Protein 2JK1 (pdb70)

InterPro domains:
  IPR001789 Signal transduction response regulator, receiver domain [PF00072] (8-116)
  IPR001789 Signal transduction response regulator, receiver domain [PS50110] (7-121)
  IPR001789 Signal transduction response regulator, receiver domain [SM00448] (6-117)
  IPR002078 RNA polymerase sigma factor 54 interaction domain [PF00158] (169-330)
  IPR002078 RNA polymerase sigma factor 54 interaction domain [PS50045] (165-393)
  IPR002197 DNA binding HTH domain, Fis-type [PF02954] (437-477)
  IPR002197 DNA binding HTH domain, Fis-type [PR01590] (443-460)
  IPR002197 DNA binding HTH domain, Fis-type [PR01590] (460-480)
  IPR009057 Homedomain-like superfamily [SSF46689] (377-479)
  IPR011006 CheY-like superfamily [SSF52172] (7-208)
  IPR025944 Sigma-54 interaction domain, conserved site [PS00688] (377-386)
  IPR027417 P-loop containing nucleoside triphosphate hydrolase [G3DSA:3.40.50.300] (160-334)
  IPR027417 P-loop containing nucleoside triphosphate hydrolase [SSF52540] (171-405)
  IPR058031 NorR-like, AAA+ ATPase lid domain [PF25601] (336-417)

Secondary structure (DSSP, 8-state):
-EEEEE-SSHHHHHHHHHHHTTTS-EEEESSHHHHHHHHHHS-EEEEEEES--SSS-HHHHHHHHHHH-TTSEEEEEES-TT-HHHHHHHHHTT--EEEESSPPHHHHHHHHHHHHHHHHHHHHHHHHHHHHHHHS--

Organism: Rhodobacter capsulatus (NCBI:txid1061)

Nearest PDB structures (foldseek):
  2vuh-assembly1_B-2  TM=9.422E-01  e=1.806E-22  Rhodobacter capsulatus
  2vui-assembly1_B-2  TM=9.287E-01  e=1.303E-22  Rhodobacter capsulatus
  2rjn-assembly1_A  TM=9.289E-01  e=4.142E-11  Neptuniibacter caesariensis
  3hv2-assembly1_B  TM=9.270E-01  e=8.956E-10  Pseudomonas protegens Pf-5
  3hv2-assembly1_A  TM=9.051E-01  e=5.666E-10  Pseudomonas protegens Pf-5

Structure (mmCIF, N/CA/C/O backbone):
data_2JK1
#
_entry.id   2JK1
#
_cell.length_a   89.931
_cell.length_b   89.931
_cell.length_c   53.874
_cell.angle_alpha   90.00
_cell.angle_beta   90.00
_cell.angle_gamma   90.00
#
_symmetry.space_group_name_H-M   'P 43 21 2'
#
loop_
_entity.id
_entity.type
_entity.pdbx_description
1 polymer 'HYDROGENASE TRANSCRIPTIONAL REGULATORY PROTEIN HUPR1'
2 non-polymer 'MAGNESIUM ION'
3 water water
#
loop_
_atom_site.group_PDB
_atom_site.id
_atom_site.type_symbol
_atom_site.label_atom_id
_atom_site.label_alt_id
_atom_site.label_comp_id
_atom_site.label_asym_id
_atom_site.label_entity_id
_atom_site.label_seq_id
_atom_site.pdbx_PDB_ins_code
_atom_site.Cartn_x
_atom_site.Cartn_y
_atom_site.Cartn_z
_atom_site.occupancy
_atom_site.B_iso_or_equiv
_atom_site.auth_seq_id
_atom_site.auth_comp_id
_atom_site.auth_asym_id
_atom_site.auth_atom_id
_atom_site.pdbx_PDB_model_num
ATOM 1 N N . PRO A 1 2 ? 31.217 -9.254 14.300 1.00 49.16 6 PRO A N 1
ATOM 2 C CA . PRO A 1 2 ? 30.620 -8.567 13.149 1.00 48.72 6 PRO A CA 1
ATOM 3 C C . PRO A 1 2 ? 29.591 -7.504 13.571 1.00 48.13 6 PRO A C 1
ATOM 4 O O . PRO A 1 2 ? 28.978 -7.596 14.643 1.00 47.58 6 PRO A O 1
ATOM 8 N N . ALA A 1 3 ? 29.437 -6.489 12.728 1.00 47.53 7 ALA A N 1
ATOM 9 C CA . ALA A 1 3 ? 28.677 -5.311 13.100 1.00 46.69 7 ALA A CA 1
ATOM 10 C C . ALA A 1 3 ? 27.229 -5.391 12.620 1.00 45.54 7 ALA A C 1
ATOM 11 O O . ALA A 1 3 ? 26.909 -6.178 11.752 1.00 44.57 7 ALA A O 1
ATOM 13 N N . ILE A 1 4 ? 26.356 -4.586 13.213 1.00 45.75 8 ILE A N 1
ATOM 14 C CA . ILE A 1 4 ? 25.032 -4.318 12.614 1.00 46.00 8 ILE A CA 1
ATOM 15 C C . ILE A 1 4 ? 25.138 -2.993 11.857 1.00 44.75 8 ILE A C 1
ATOM 16 O O . ILE A 1 4 ? 25.595 -2.011 12.415 1.00 44.99 8 ILE A O 1
ATOM 21 N N . LEU A 1 5 ? 24.751 -2.979 10.586 1.00 43.94 9 LEU A N 1
ATOM 22 C CA . LEU A 1 5 ? 24.741 -1.752 9.780 1.00 43.27 9 LEU A CA 1
ATOM 23 C C . LEU A 1 5 ? 23.325 -1.183 9.682 1.00 42.32 9 LEU A C 1
ATOM 24 O O . LEU A 1 5 ? 22.420 -1.862 9.217 1.00 40.68 9 LEU A O 1
ATOM 29 N N . LEU A 1 6 ? 23.171 0.079 10.072 1.00 42.23 10 LEU A N 1
ATOM 30 C CA . LEU A 1 6 ? 21.892 0.775 10.032 1.00 42.36 10 LEU A CA 1
ATOM 31 C C . LEU A 1 6 ? 21.904 1.807 8.924 1.00 42.54 10 LEU A C 1
ATOM 32 O O . LEU A 1 6 ? 22.849 2.572 8.813 1.00 42.78 10 LEU A O 1
ATOM 37 N N . VAL A 1 7 ? 20.858 1.831 8.103 1.00 42.13 11 VAL A N 1
ATOM 38 C CA . VAL A 1 7 ? 20.819 2.716 6.935 1.00 42.55 11 VAL A CA 1
ATOM 39 C C . VAL A 1 7 ? 19.485 3.461 6.929 1.00 43.11 11 VAL A C 1
ATOM 40 O O . VAL A 1 7 ? 18.428 2.835 6.844 1.00 42.63 11 VAL A O 1
ATOM 44 N N . ASP A 1 8 ? 19.553 4.790 7.056 1.00 43.44 12 ASP A N 1
ATOM 45 C CA . ASP A 1 8 ? 18.374 5.642 7.143 1.00 44.01 12 ASP A CA 1
ATOM 46 C C . ASP A 1 8 ? 18.795 7.051 6.730 1.00 45.05 12 ASP A C 1
ATOM 47 O O . ASP A 1 8 ? 19.843 7.529 7.158 1.00 43.80 12 ASP A O 1
ATOM 52 N N . ASP A 1 9 ? 17.970 7.711 5.915 1.00 46.60 13 ASP A N 1
ATOM 53 C CA . ASP A 1 9 ? 18.322 9.018 5.385 1.00 49.21 13 ASP A CA 1
ATOM 54 C C . ASP A 1 9 ? 18.090 10.133 6.404 1.00 50.25 13 ASP A C 1
ATOM 55 O O . ASP A 1 9 ? 18.739 11.167 6.333 1.00 50.35 13 ASP A O 1
ATOM 60 N N . GLU A 1 10 ? 17.194 9.891 7.367 1.00 51.09 14 GLU A N 1
ATOM 61 C CA . GLU A 1 10 ? 16.849 10.878 8.392 1.00 52.15 14 GLU A CA 1
ATOM 62 C C . GLU A 1 10 ? 17.752 10.737 9.617 1.00 51.40 14 GLU A C 1
ATOM 63 O O . GLU A 1 10 ? 17.709 9.720 10.289 1.00 51.48 14 GLU A O 1
ATOM 69 N N . PRO A 1 11 ? 18.594 11.759 9.894 1.00 51.07 15 PRO A N 1
ATOM 70 C CA . PRO A 1 11 ? 19.664 11.672 10.908 1.00 50.22 15 PRO A CA 1
ATOM 71 C C . PRO A 1 11 ? 19.242 11.345 12.363 1.00 49.62 15 PRO A C 1
ATOM 72 O O . PRO A 1 11 ? 20.024 10.741 13.107 1.00 49.29 15 PRO A O 1
ATOM 76 N N A HIS A 1 12 ? 18.032 11.736 12.741 0.50 49.03 16 HIS A N 1
ATOM 77 N N B HIS A 1 12 ? 18.044 11.769 12.765 0.50 48.73 16 HIS A N 1
ATOM 78 C CA A HIS A 1 12 ? 17.576 11.560 14.109 0.50 48.70 16 HIS A CA 1
ATOM 79 C CA B HIS A 1 12 ? 17.564 11.539 14.131 0.50 48.15 16 HIS A CA 1
ATOM 80 C C A HIS A 1 12 ? 17.028 10.144 14.318 0.50 48.13 16 HIS A C 1
ATOM 81 C C B HIS A 1 12 ? 17.122 10.089 14.278 0.50 47.76 16 HIS A C 1
ATOM 82 O O A HIS A 1 12 ? 17.228 9.554 15.378 0.50 47.84 16 HIS A O 1
ATOM 83 O O B HIS A 1 12 ? 17.465 9.431 15.260 0.50 47.46 16 HIS A O 1
ATOM 96 N N . SER A 1 13 ? 16.363 9.600 13.300 1.00 47.44 17 SER A N 1
ATOM 97 C CA . SER A 1 13 ? 15.913 8.209 13.329 1.00 47.27 17 SER A CA 1
ATOM 98 C C . SER A 1 13 ? 17.135 7.316 13.370 1.00 45.84 17 SER A C 1
ATOM 99 O O . SER A 1 13 ? 17.191 6.365 14.139 1.00 46.40 17 SER A O 1
ATOM 102 N N . LEU A 1 14 ? 18.132 7.643 12.556 1.00 44.32 18 LEU A N 1
ATOM 103 C CA . LEU A 1 14 ? 19.330 6.840 12.484 1.00 42.71 18 LEU A CA 1
ATOM 104 C C . LEU A 1 14 ? 20.038 6.827 13.837 1.00 42.65 18 LEU A C 1
ATOM 105 O O . LEU A 1 14 ? 20.428 5.768 14.322 1.00 42.46 18 LEU A O 1
ATOM 110 N N . ALA A 1 15 ? 20.198 8.003 14.447 1.00 41.70 19 ALA A N 1
ATOM 111 C CA . ALA A 1 15 ? 20.829 8.116 15.754 1.00 41.58 19 ALA A CA 1
ATOM 112 C C . ALA A 1 15 ? 20.060 7.385 16.856 1.00 41.53 19 ALA A C 1
ATOM 113 O O . ALA A 1 15 ? 20.664 6.786 17.758 1.00 41.74 19 ALA A O 1
ATOM 115 N N . ALA A 1 16 ? 18.731 7.438 16.800 1.00 41.69 20 ALA A N 1
ATOM 116 C CA . ALA A 1 16 ? 17.921 6.786 17.825 1.00 42.70 20 ALA A CA 1
ATOM 117 C C . ALA A 1 16 ? 18.016 5.249 17.683 1.00 43.13 20 ALA A C 1
ATOM 118 O O . ALA A 1 16 ? 18.154 4.527 18.669 1.00 43.52 20 ALA A O 1
ATOM 120 N N . MET A 1 17 ? 18.009 4.765 16.452 1.00 43.50 21 MET A N 1
ATOM 121 C CA . MET A 1 17 ? 18.195 3.341 16.175 1.00 45.39 21 MET A CA 1
ATOM 122 C C . MET A 1 17 ? 19.522 2.861 16.740 1.00 44.09 21 MET A C 1
ATOM 123 O O . MET A 1 17 ? 19.576 1.789 17.342 1.00 43.44 21 MET A O 1
ATOM 128 N N . LYS A 1 18 ? 20.587 3.649 16.523 1.00 44.20 22 LYS A N 1
ATOM 129 C CA . LYS A 1 18 ? 21.925 3.346 17.065 1.00 44.55 22 LYS A CA 1
ATOM 130 C C . LYS A 1 18 ? 21.886 3.306 18.597 1.00 44.30 22 LYS A C 1
ATOM 131 O O . LYS A 1 18 ? 22.383 2.370 19.195 1.00 44.79 22 LYS A O 1
ATOM 137 N N . LEU A 1 19 ? 21.274 4.303 19.224 1.00 44.75 23 LEU A N 1
ATOM 138 C CA . LEU A 1 19 ? 21.118 4.318 20.689 1.00 45.35 23 LEU A CA 1
ATOM 139 C C . LEU A 1 19 ? 20.419 3.046 21.203 1.00 45.68 23 LEU A C 1
ATOM 140 O O . LEU A 1 19 ? 20.819 2.502 22.235 1.00 45.69 23 LEU A O 1
ATOM 145 N N . ALA A 1 20 ? 19.365 2.610 20.501 1.00 45.55 24 ALA A N 1
ATOM 146 C CA . ALA A 1 20 ? 18.609 1.398 20.854 1.00 46.35 24 ALA A CA 1
ATOM 147 C C . ALA A 1 20 ? 19.435 0.125 20.839 1.00 46.28 24 ALA A C 1
ATOM 148 O O . ALA A 1 20 ? 19.156 -0.790 21.606 1.00 47.56 24 ALA A O 1
ATOM 150 N N . LEU A 1 21 ? 20.427 0.055 19.951 1.00 46.48 25 LEU A N 1
ATOM 151 C CA . LEU A 1 21 ? 21.174 -1.192 19.712 1.00 46.89 25 LEU A CA 1
ATOM 152 C C . LEU A 1 21 ? 22.587 -1.219 20.298 1.00 48.47 25 LEU A C 1
ATOM 153 O O . LEU A 1 21 ? 23.142 -2.287 20.489 1.00 48.51 25 LEU A O 1
ATOM 158 N N . GLU A 1 22 ? 23.161 -0.054 20.593 1.00 50.13 26 GLU A N 1
ATOM 159 C CA . GLU A 1 22 ? 24.605 0.039 20.873 1.00 52.64 26 GLU A CA 1
ATOM 160 C C . GLU A 1 22 ? 25.093 -0.633 22.177 1.00 53.06 26 GLU A C 1
ATOM 161 O O . GLU A 1 22 ? 26.268 -0.994 22.284 1.00 53.33 26 GLU A O 1
ATOM 167 N N . ASP A 1 23 ? 24.200 -0.813 23.147 1.00 54.16 27 ASP A N 1
ATOM 168 C CA . ASP A 1 23 ? 24.532 -1.574 24.350 1.00 55.42 27 ASP A CA 1
ATOM 169 C C . ASP A 1 23 ? 24.661 -3.070 24.049 1.00 55.93 27 ASP A C 1
ATOM 170 O O . ASP A 1 23 ? 25.122 -3.831 24.902 1.00 56.78 27 ASP A O 1
ATOM 175 N N . ASP A 1 24 ? 24.259 -3.480 22.840 1.00 55.27 28 ASP A N 1
ATOM 176 C CA . ASP A 1 24 ? 24.145 -4.897 22.478 1.00 54.72 28 ASP A CA 1
ATOM 177 C C . ASP A 1 24 ? 25.013 -5.282 21.278 1.00 53.50 28 ASP A C 1
ATOM 178 O O . ASP A 1 24 ? 25.351 -6.445 21.116 1.00 53.97 28 ASP A O 1
ATOM 183 N N . PHE A 1 25 ? 25.343 -4.313 20.427 1.00 52.36 29 PHE A N 1
ATOM 184 C CA . PHE A 1 25 ? 26.044 -4.567 19.169 1.00 51.90 29 PHE A CA 1
ATOM 185 C C . PHE A 1 25 ? 27.047 -3.463 18.825 1.00 51.41 29 PHE A C 1
ATOM 186 O O . PHE A 1 25 ? 26.884 -2.321 19.256 1.00 51.45 29 PHE A O 1
ATOM 194 N N A ASP A 1 26 ? 28.068 -3.817 18.046 0.50 50.87 30 ASP A N 1
ATOM 195 N N B ASP A 1 26 ? 28.082 -3.797 18.054 0.50 51.23 30 ASP A N 1
ATOM 196 C CA A ASP A 1 26 ? 28.876 -2.834 17.344 0.50 50.61 30 ASP A CA 1
ATOM 197 C CA B ASP A 1 26 ? 28.873 -2.758 17.409 0.50 51.29 30 ASP A CA 1
ATOM 198 C C A ASP A 1 26 ? 28.005 -2.296 16.217 0.50 50.74 30 ASP A C 1
ATOM 199 C C B ASP A 1 26 ? 28.044 -2.283 16.229 0.50 51.13 30 ASP A C 1
ATOM 200 O O A ASP A 1 26 ? 27.518 -3.069 15.385 0.50 50.63 30 ASP A O 1
ATOM 201 O O B ASP A 1 26 ? 27.630 -3.081 15.382 0.50 50.98 30 ASP A O 1
ATOM 210 N N . VAL A 1 27 ? 27.787 -0.982 16.208 1.00 50.72 31 VAL A N 1
ATOM 211 C CA . VAL A 1 27 ? 26.833 -0.376 15.282 1.00 50.21 31 VAL A CA 1
ATOM 212 C C . VAL A 1 27 ? 27.555 0.499 14.272 1.00 50.13 31 VAL A C 1
ATOM 213 O O . VAL A 1 27 ? 28.336 1.383 14.652 1.00 51.31 31 VAL A O 1
ATOM 217 N N . LEU A 1 28 ? 27.307 0.235 12.991 1.00 49.38 32 LEU A N 1
ATOM 218 C CA . LEU A 1 28 ? 27.745 1.116 11.916 1.00 49.05 32 LEU A CA 1
ATOM 219 C C . LEU A 1 28 ? 26.535 1.801 11.307 1.00 48.87 32 LEU A C 1
ATOM 220 O O . LEU A 1 28 ? 25.448 1.223 11.276 1.00 48.75 32 LEU A O 1
ATOM 225 N N . THR A 1 29 ? 26.707 3.046 10.868 1.00 48.82 33 THR A N 1
ATOM 226 C CA . THR A 1 29 ? 25.598 3.816 10.292 1.00 49.11 33 THR A CA 1
ATOM 227 C C . THR A 1 29 ? 25.920 4.411 8.921 1.00 49.38 33 THR A C 1
ATOM 228 O O . THR A 1 29 ? 27.050 4.810 8.663 1.00 50.12 33 THR A O 1
ATOM 232 N N . ALA A 1 30 ? 24.921 4.438 8.047 1.00 49.34 34 ALA A N 1
ATOM 233 C CA . ALA A 1 30 ? 25.045 5.034 6.718 1.00 49.76 34 ALA A CA 1
ATOM 234 C C . ALA A 1 30 ? 23.778 5.811 6.418 1.00 49.83 34 ALA A C 1
ATOM 235 O O . ALA A 1 30 ? 22.698 5.400 6.816 1.00 47.63 34 ALA A O 1
ATOM 237 N N . GLN A 1 31 ? 23.918 6.931 5.705 1.00 50.08 35 GLN A N 1
ATOM 238 C CA . GLN A 1 31 ? 22.786 7.811 5.399 1.00 51.31 35 GLN A CA 1
ATOM 239 C C . GLN A 1 31 ? 22.030 7.475 4.094 1.00 51.47 35 GLN A C 1
ATOM 240 O O . GLN A 1 31 ? 21.015 8.099 3.787 1.00 52.77 35 GLN A O 1
ATOM 246 N N . GLY A 1 32 ? 22.515 6.502 3.335 1.00 51.02 36 GLY A N 1
ATOM 247 C CA . GLY A 1 32 ? 21.877 6.094 2.081 1.00 50.60 36 GLY A CA 1
ATOM 248 C C . GLY A 1 32 ? 22.606 4.898 1.498 1.00 50.12 36 GLY A C 1
ATOM 249 O O . GLY A 1 32 ? 23.654 4.519 2.008 1.00 49.81 36 GLY A O 1
ATOM 250 N N . ALA A 1 33 ? 22.071 4.324 0.419 1.00 50.08 37 ALA A N 1
ATOM 251 C CA . ALA A 1 33 ? 22.584 3.065 -0.135 1.00 50.12 37 ALA A CA 1
ATOM 252 C C . ALA A 1 33 ? 24.061 3.087 -0.535 1.00 50.87 37 ALA A C 1
ATOM 253 O O . ALA A 1 33 ? 24.780 2.098 -0.331 1.00 50.85 37 ALA A O 1
ATOM 255 N N . GLU A 1 34 ? 24.503 4.210 -1.107 1.00 50.87 38 GLU A N 1
ATOM 256 C CA . GLU A 1 34 ? 25.869 4.376 -1.576 1.00 51.22 38 GLU A CA 1
ATOM 257 C C . GLU A 1 34 ? 26.891 4.328 -0.442 1.00 50.87 38 GLU A C 1
ATOM 258 O O . GLU A 1 34 ? 27.867 3.589 -0.521 1.00 50.33 38 GLU A O 1
ATOM 264 N N . ALA A 1 35 ? 26.653 5.111 0.608 1.00 50.65 39 ALA A N 1
ATOM 265 C CA . ALA A 1 35 ? 27.481 5.080 1.814 1.00 50.46 39 ALA A CA 1
ATOM 266 C C . ALA A 1 35 ? 27.460 3.709 2.487 1.00 50.29 39 ALA A C 1
ATOM 267 O O . ALA A 1 35 ? 28.458 3.286 3.090 1.00 50.25 39 ALA A O 1
ATOM 269 N N . ALA A 1 36 ? 26.328 3.014 2.375 1.00 49.49 40 ALA A N 1
ATOM 270 C CA . ALA A 1 36 ? 26.147 1.730 3.048 1.00 48.90 40 ALA A CA 1
ATOM 271 C C . ALA A 1 36 ? 26.913 0.636 2.321 1.00 48.73 40 ALA A C 1
ATOM 272 O O . ALA A 1 36 ? 27.571 -0.187 2.963 1.00 48.31 40 ALA A O 1
ATOM 274 N N . ILE A 1 37 ? 26.833 0.641 0.988 1.00 49.18 41 ILE A N 1
ATOM 275 C CA . ILE A 1 37 ? 27.623 -0.278 0.145 1.00 49.73 41 ILE A CA 1
ATOM 276 C C . ILE A 1 37 ? 29.126 -0.100 0.392 1.00 50.11 41 ILE A C 1
ATOM 277 O O . ILE A 1 37 ? 29.861 -1.086 0.458 1.00 50.91 41 ILE A O 1
ATOM 282 N N . ALA A 1 38 ? 29.565 1.148 0.569 1.00 50.45 42 ALA A N 1
ATOM 283 C CA . ALA A 1 38 ? 30.980 1.452 0.845 1.00 50.57 42 ALA A CA 1
ATOM 284 C C . ALA A 1 38 ? 31.427 0.807 2.149 1.00 50.87 42 ALA A C 1
ATOM 285 O O . ALA A 1 38 ? 32.544 0.299 2.245 1.00 50.77 42 ALA A O 1
ATOM 287 N N . ILE A 1 39 ? 30.536 0.816 3.142 1.00 50.70 43 ILE A N 1
ATOM 288 C CA . ILE A 1 39 ? 30.784 0.164 4.430 1.00 50.78 43 ILE A CA 1
ATOM 289 C C . ILE A 1 39 ? 30.816 -1.369 4.286 1.00 50.55 43 ILE A C 1
ATOM 290 O O . ILE A 1 39 ? 31.702 -2.028 4.838 1.00 50.62 43 ILE A O 1
ATOM 295 N N . LEU A 1 40 ? 29.862 -1.925 3.536 1.00 50.24 44 LEU A N 1
ATOM 296 C CA . LEU A 1 40 ? 29.797 -3.369 3.313 1.00 49.73 44 LEU A CA 1
ATOM 297 C C . LEU A 1 40 ? 31.053 -3.900 2.599 1.00 50.92 44 LEU A C 1
ATOM 298 O O . LEU A 1 40 ? 31.493 -5.024 2.860 1.00 50.74 44 LEU A O 1
ATOM 303 N N . GLU A 1 41 ? 31.628 -3.079 1.721 1.00 51.27 45 GLU A N 1
ATOM 304 C CA . GLU A 1 41 ? 32.860 -3.437 1.008 1.00 52.55 45 GLU A CA 1
ATOM 305 C C . GLU A 1 41 ? 34.112 -3.448 1.887 1.00 52.89 45 GLU A C 1
ATOM 306 O O . GLU A 1 41 ? 35.096 -4.070 1.522 1.00 53.82 45 GLU A O 1
ATOM 312 N N . GLU A 1 42 ? 34.066 -2.771 3.035 1.00 53.43 46 GLU A N 1
ATOM 313 C CA . GLU A 1 42 ? 35.262 -2.518 3.838 1.00 54.23 46 GLU A CA 1
ATOM 314 C C . GLU A 1 42 ? 35.203 -3.093 5.260 1.00 54.16 46 GLU A C 1
ATOM 315 O O . GLU A 1 42 ? 36.251 -3.281 5.889 1.00 53.70 46 GLU A O 1
ATOM 321 N N . GLU A 1 43 ? 33.985 -3.344 5.762 1.00 53.74 47 GLU A N 1
ATOM 322 C CA . GLU A 1 43 ? 33.760 -3.878 7.122 1.00 53.93 47 GLU A CA 1
ATOM 323 C C . GLU A 1 43 ? 33.025 -5.235 7.124 1.00 52.89 47 GLU A C 1
ATOM 324 O O . GLU A 1 43 ? 32.326 -5.572 6.156 1.00 52.95 47 GLU A O 1
ATOM 330 N N . TRP A 1 44 ? 33.184 -5.996 8.211 1.00 51.67 48 TRP A N 1
ATOM 331 C CA . TRP A 1 44 ? 32.463 -7.268 8.409 1.00 50.65 48 TRP A CA 1
ATOM 332 C C . TRP A 1 44 ? 31.095 -7.025 9.073 1.00 49.28 48 TRP A C 1
ATOM 333 O O . TRP A 1 44 ? 31.025 -6.704 10.251 1.00 49.13 48 TRP A O 1
ATOM 344 N N . VAL A 1 45 ? 30.026 -7.201 8.302 1.00 47.87 49 VAL A N 1
ATOM 345 C CA . VAL A 1 45 ? 28.657 -6.893 8.721 1.00 46.27 49 VAL A CA 1
ATOM 346 C C . VAL A 1 45 ? 27.785 -8.156 8.758 1.00 45.49 49 VAL A C 1
ATOM 347 O O . VAL A 1 45 ? 27.719 -8.907 7.780 1.00 45.38 49 VAL A O 1
ATOM 351 N N . GLN A 1 46 ? 27.134 -8.391 9.893 1.00 44.25 50 GLN A N 1
ATOM 352 C CA . GLN A 1 46 ? 26.241 -9.553 10.056 1.00 43.47 50 GLN A CA 1
ATOM 353 C C . GLN A 1 46 ? 24.764 -9.264 9.726 1.00 42.59 50 GLN A C 1
ATOM 354 O O . GLN A 1 46 ? 24.067 -10.112 9.151 1.00 41.66 50 GLN A O 1
ATOM 360 N N . VAL A 1 47 ? 24.307 -8.067 10.105 1.00 41.82 51 VAL A N 1
ATOM 361 C CA . VAL A 1 47 ? 22.896 -7.672 10.010 1.00 40.66 51 VAL A CA 1
ATOM 362 C C . VAL A 1 47 ? 22.805 -6.257 9.409 1.00 40.88 51 VAL A C 1
ATOM 363 O O . VAL A 1 47 ? 23.609 -5.386 9.744 1.00 40.55 51 VAL A O 1
ATOM 367 N N . ILE A 1 48 ? 21.856 -6.055 8.493 1.00 40.55 52 ILE A N 1
ATOM 368 C CA . ILE A 1 48 ? 21.577 -4.744 7.875 1.00 40.78 52 ILE A CA 1
ATOM 369 C C . ILE A 1 48 ? 20.123 -4.375 8.146 1.00 40.37 52 ILE A C 1
ATOM 370 O O . ILE A 1 48 ? 19.224 -5.171 7.843 1.00 39.74 52 ILE A O 1
ATOM 375 N N . ILE A 1 49 ? 19.884 -3.215 8.766 1.00 40.45 53 ILE A N 1
ATOM 376 C CA . ILE A 1 49 ? 18.526 -2.697 8.900 1.00 40.14 53 ILE A CA 1
ATOM 377 C C . ILE A 1 49 ? 18.446 -1.426 8.061 1.00 40.79 53 ILE A C 1
ATOM 378 O O . ILE A 1 49 ? 19.203 -0.466 8.265 1.00 39.54 53 ILE A O 1
ATOM 383 N N . CYS A 1 50 ? 17.515 -1.426 7.112 1.00 40.91 54 CYS A N 1
ATOM 384 C CA . CYS A 1 50 ? 17.461 -0.383 6.128 1.00 40.32 54 CYS A CA 1
ATOM 385 C C . CYS A 1 50 ? 16.066 0.228 5.926 1.00 40.88 54 CYS A C 1
ATOM 386 O O . CYS A 1 50 ? 15.064 -0.481 5.798 1.00 40.50 54 CYS A O 1
ATOM 389 N N . ASP A 1 51 ? 15.994 1.556 5.915 1.00 41.25 55 ASP A N 1
ATOM 390 C CA . ASP A 1 51 ? 14.756 2.248 5.628 1.00 41.62 55 ASP A CA 1
ATOM 391 C C . ASP A 1 51 ? 14.423 2.106 4.128 1.00 41.92 55 ASP A C 1
ATOM 392 O O . ASP A 1 51 ? 15.330 2.095 3.299 1.00 41.82 55 ASP A O 1
ATOM 397 N N . GLN A 1 52 ? 13.139 1.953 3.782 1.00 41.63 56 GLN A N 1
ATOM 398 C CA . GLN A 1 52 ? 12.751 1.812 2.387 1.00 41.56 56 GLN A CA 1
ATOM 399 C C . GLN A 1 52 ? 12.909 3.119 1.592 1.00 42.90 56 GLN A C 1
ATOM 400 O O . GLN A 1 52 ? 13.520 3.133 0.515 1.00 41.83 56 GLN A O 1
ATOM 406 N N . ARG A 1 53 ? 12.367 4.207 2.122 1.00 44.25 57 ARG A N 1
ATOM 407 C CA . ARG A 1 53 ? 12.231 5.439 1.330 1.00 46.29 57 ARG A CA 1
ATOM 408 C C . ARG A 1 53 ? 13.410 6.355 1.641 1.00 47.53 57 ARG A C 1
ATOM 409 O O . ARG A 1 53 ? 13.462 6.949 2.724 1.00 48.60 57 ARG A O 1
ATOM 417 N N . MET A 1 54 ? 14.373 6.397 0.719 1.00 47.80 58 MET A N 1
ATOM 418 C CA . MET A 1 54 ? 15.573 7.222 0.817 1.00 48.56 58 MET A CA 1
ATOM 419 C C . MET A 1 54 ? 15.799 7.947 -0.529 1.00 49.89 58 MET A C 1
ATOM 420 O O . MET A 1 54 ? 15.523 7.369 -1.590 1.00 49.76 58 MET A O 1
ATOM 425 N N . PRO A 1 55 ? 16.333 9.188 -0.495 1.00 50.77 59 PRO A N 1
ATOM 426 C CA . PRO A 1 55 ? 16.517 9.895 -1.776 1.00 52.06 59 PRO A CA 1
ATOM 427 C C . PRO A 1 55 ? 17.361 9.063 -2.735 1.00 52.93 59 PRO A C 1
ATOM 428 O O . PRO A 1 55 ? 18.386 8.490 -2.346 1.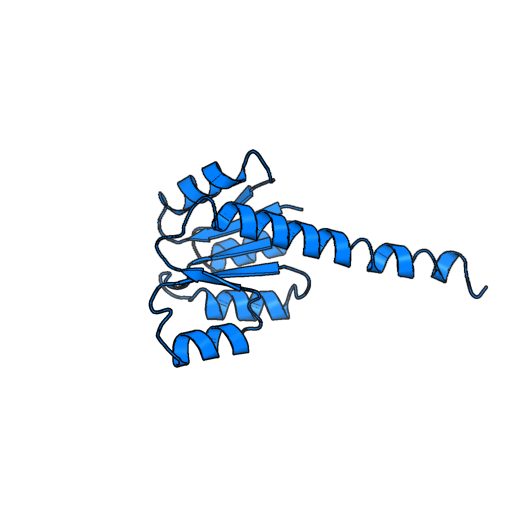00 53.68 59 PRO A O 1
ATOM 432 N N . GLY A 1 56 ? 16.899 8.961 -3.972 1.00 53.79 60 GLY A N 1
ATOM 433 C CA . GLY A 1 56 ? 17.478 8.013 -4.913 1.00 54.42 60 GLY A CA 1
ATOM 434 C C . GLY A 1 56 ? 17.104 6.590 -4.519 1.00 54.22 60 GLY A C 1
ATOM 435 O O . GLY A 1 56 ? 15.909 6.263 -4.339 1.00 55.32 60 GLY A O 1
ATOM 436 N N . ARG A 1 57 ? 18.134 5.761 -4.355 1.00 53.30 61 ARG A N 1
ATOM 437 C CA . ARG A 1 57 ? 18.003 4.310 -4.214 1.00 51.70 61 ARG A CA 1
ATOM 438 C C . ARG A 1 57 ? 17.179 3.892 -3.005 1.00 50.08 61 ARG A C 1
ATOM 439 O O . ARG A 1 57 ? 17.470 4.303 -1.881 1.00 49.10 61 ARG A O 1
ATOM 447 N N . THR A 1 58 ? 16.150 3.085 -3.268 1.00 48.19 62 THR A N 1
ATOM 448 C CA . THR A 1 58 ? 15.296 2.512 -2.223 1.00 46.56 62 THR A CA 1
ATOM 449 C C . THR A 1 58 ? 16.024 1.418 -1.432 1.00 45.09 62 THR A C 1
ATOM 450 O O . THR A 1 58 ? 17.029 0.851 -1.888 1.00 44.64 62 THR A O 1
ATOM 454 N N . GLY A 1 59 ? 15.513 1.141 -0.238 1.00 44.13 6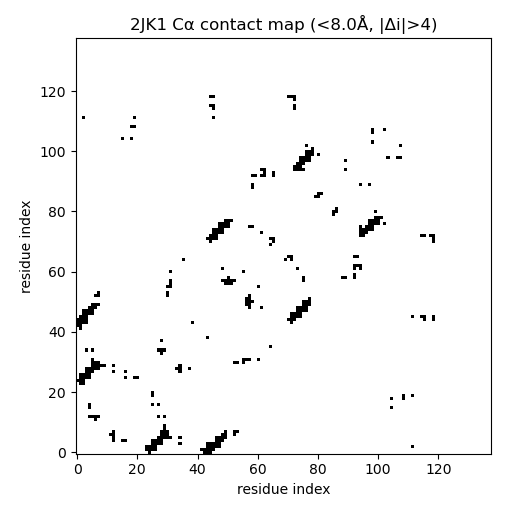3 GLY A N 1
ATOM 455 C CA . GLY A 1 59 ? 15.986 0.024 0.564 1.00 42.59 63 GLY A CA 1
ATOM 456 C C . GLY A 1 59 ? 15.826 -1.315 -0.117 1.00 41.50 63 GLY A C 1
ATOM 457 O O . GLY A 1 59 ? 16.701 -2.167 0.013 1.00 41.59 63 GLY A O 1
ATOM 458 N N . VAL A 1 60 ? 14.715 -1.518 -0.824 1.00 41.12 64 VAL A N 1
ATOM 459 C CA . VAL A 1 60 ? 14.458 -2.776 -1.547 1.00 41.97 64 VAL A CA 1
ATOM 460 C C . VAL A 1 60 ? 15.550 -3.019 -2.622 1.00 42.99 64 VAL A C 1
ATOM 461 O O . VAL A 1 60 ? 16.073 -4.123 -2.745 1.00 42.87 64 VAL A O 1
ATOM 465 N N . ASP A 1 61 ? 15.902 -1.973 -3.355 1.00 43.88 65 ASP A N 1
ATOM 466 C CA . ASP A 1 61 ? 16.947 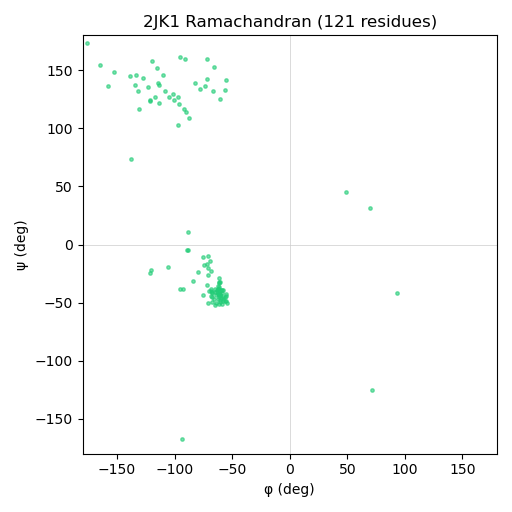-2.059 -4.396 1.00 45.26 65 ASP A CA 1
ATOM 467 C C . ASP A 1 61 ? 18.313 -2.299 -3.793 1.00 44.96 65 ASP A C 1
ATOM 468 O O . ASP A 1 61 ? 19.033 -3.174 -4.236 1.00 45.28 65 ASP A O 1
ATOM 473 N N . PHE A 1 62 ? 18.665 -1.498 -2.789 1.00 45.46 66 PHE A N 1
ATOM 474 C CA . PHE A 1 62 ? 19.907 -1.656 -2.054 1.00 45.08 66 PHE A CA 1
ATOM 475 C C . PHE A 1 62 ? 20.046 -3.058 -1.478 1.00 45.21 66 PHE A C 1
ATOM 476 O O . PHE A 1 62 ? 21.104 -3.674 -1.638 1.00 45.11 66 PHE A O 1
ATOM 484 N N . LEU A 1 63 ? 18.994 -3.558 -0.806 1.00 44.80 67 LEU A N 1
ATOM 485 C CA . LEU A 1 63 ? 19.033 -4.887 -0.152 1.00 44.40 67 LEU A CA 1
ATOM 486 C C . LEU A 1 63 ? 19.042 -6.054 -1.141 1.00 45.27 67 LEU A C 1
ATOM 487 O O . LEU A 1 63 ? 19.532 -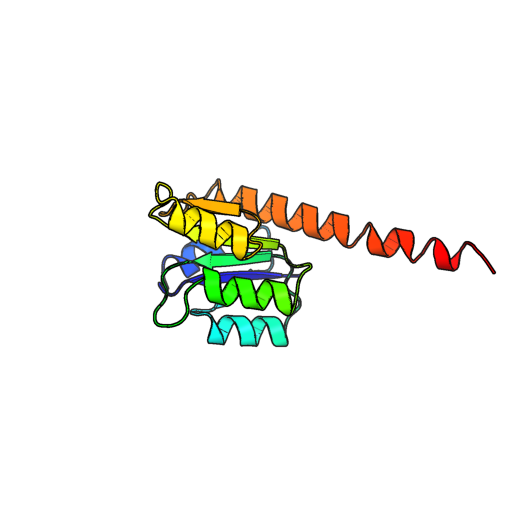7.143 -0.813 1.00 44.61 67 LEU A O 1
ATOM 492 N N . THR A 1 64 ? 18.490 -5.823 -2.340 1.00 46.22 68 THR A N 1
ATOM 493 C CA . THR A 1 64 ? 18.548 -6.777 -3.459 1.00 46.19 68 THR A CA 1
ATOM 494 C C . THR A 1 64 ? 20.007 -7.017 -3.853 1.00 46.74 68 THR A C 1
ATOM 495 O O . THR A 1 64 ? 20.399 -8.148 -4.087 1.00 46.32 68 THR A O 1
ATOM 499 N N . GLU A 1 65 ? 20.773 -5.932 -3.945 1.00 47.62 69 GLU A N 1
ATOM 500 C CA . GLU A 1 65 ? 22.200 -5.978 -4.231 1.00 48.43 69 GLU A CA 1
ATOM 501 C C . GLU A 1 65 ? 22.977 -6.580 -3.072 1.00 48.24 69 GLU A C 1
ATOM 502 O O . GLU A 1 65 ? 23.938 -7.327 -3.303 1.00 48.20 69 GLU A O 1
ATOM 508 N N . VAL A 1 66 ? 22.577 -6.256 -1.835 1.00 48.05 70 VAL A N 1
ATOM 509 C CA . VAL A 1 66 ? 23.192 -6.881 -0.651 1.00 47.66 70 VAL A CA 1
ATOM 510 C C . VAL A 1 66 ? 23.023 -8.388 -0.702 1.00 48.42 70 VAL A C 1
ATOM 511 O O . VAL A 1 66 ? 23.975 -9.123 -0.417 1.00 48.94 70 VAL A O 1
ATOM 515 N N . ARG A 1 67 ? 21.847 -8.863 -1.101 1.00 49.02 71 ARG A N 1
ATOM 516 C CA . ARG A 1 67 ? 21.659 -10.304 -1.217 1.00 49.76 71 ARG A CA 1
ATOM 517 C C . ARG A 1 67 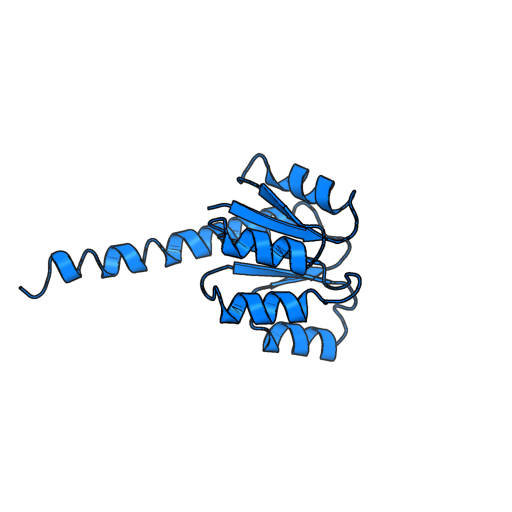? 22.614 -10.930 -2.245 1.00 50.04 71 ARG A C 1
ATOM 518 O O . ARG A 1 67 ? 23.125 -12.019 -2.016 1.00 48.89 71 ARG A O 1
ATOM 526 N N . GLU A 1 68 ? 22.830 -10.233 -3.363 1.00 50.82 72 GLU A N 1
ATOM 527 C CA . GLU A 1 68 ? 23.715 -10.705 -4.439 1.00 51.60 72 GLU A CA 1
ATOM 528 C C . GLU A 1 68 ? 25.169 -10.805 -3.986 1.00 51.86 72 GLU A C 1
ATOM 529 O O . GLU A 1 68 ? 25.795 -11.853 -4.126 1.00 52.35 72 GLU A O 1
ATOM 535 N N . ARG A 1 69 ? 25.689 -9.726 -3.408 1.00 51.83 73 ARG A N 1
ATOM 536 C CA . ARG A 1 69 ? 27.104 -9.648 -3.029 1.00 51.64 73 ARG A CA 1
ATOM 537 C C . ARG A 1 69 ? 27.480 -10.257 -1.658 1.00 51.98 73 ARG A C 1
ATOM 538 O O . ARG A 1 69 ? 28.605 -10.742 -1.482 1.00 51.56 73 ARG A O 1
ATOM 546 N N . TRP A 1 70 ? 26.556 -10.212 -0.692 1.00 51.72 74 TRP A N 1
ATOM 547 C CA . TRP A 1 70 ? 26.787 -10.781 0.649 1.00 51.74 74 TRP A CA 1
ATOM 548 C C . TRP A 1 70 ? 25.551 -11.538 1.143 1.00 51.95 74 TRP A C 1
ATOM 549 O O . TRP A 1 70 ? 24.848 -11.058 2.063 1.00 51.84 74 TRP A O 1
ATOM 560 N N . PRO A 1 71 ? 25.290 -12.734 0.569 1.00 51.59 75 PRO A N 1
ATOM 561 C CA . PRO A 1 71 ? 24.012 -13.430 0.819 1.00 51.46 75 PRO A CA 1
ATOM 562 C C . PRO A 1 71 ? 23.810 -13.987 2.245 1.00 51.47 75 PRO A C 1
ATOM 563 O O . PRO A 1 71 ? 22.681 -14.334 2.619 1.00 51.52 75 PRO A O 1
ATOM 567 N N . GLU A 1 72 ? 24.884 -14.064 3.027 1.00 51.00 76 GLU A N 1
ATOM 568 C CA . GLU A 1 72 ? 24.835 -14.614 4.391 1.00 50.88 76 GLU A CA 1
ATOM 569 C C . GLU A 1 72 ? 24.496 -13.568 5.483 1.00 49.77 76 GLU A C 1
ATOM 570 O O . GLU A 1 72 ? 24.382 -13.892 6.668 1.00 49.71 76 GLU A O 1
ATOM 576 N N . THR A 1 73 ? 24.384 -12.310 5.071 1.00 48.03 77 THR A N 1
ATOM 577 C CA . THR A 1 73 ? 23.877 -11.228 5.920 1.00 47.11 77 THR A CA 1
ATOM 578 C C . THR A 1 73 ? 22.404 -11.514 6.230 1.00 46.04 77 THR A C 1
ATOM 579 O O . THR A 1 73 ? 21.724 -12.222 5.457 1.00 46.28 77 THR A O 1
ATOM 583 N N . VAL A 1 74 ? 21.924 -11.010 7.368 1.00 44.31 78 VAL A N 1
ATOM 584 C CA . VAL A 1 74 ? 20.491 -10.996 7.646 1.00 42.48 78 VAL A CA 1
ATOM 585 C C . VAL A 1 74 ? 19.997 -9.566 7.365 1.00 42.51 78 VAL A C 1
ATOM 586 O O . VAL A 1 74 ? 20.586 -8.593 7.828 1.00 42.32 78 VAL A O 1
ATOM 590 N N . ARG A 1 75 ? 18.934 -9.455 6.572 1.00 41.50 79 ARG A N 1
ATOM 591 C CA . ARG A 1 75 ? 18.504 -8.183 5.998 1.00 41.06 79 ARG A CA 1
ATOM 592 C C . ARG A 1 75 ? 17.062 -7.843 6.414 1.00 40.07 79 ARG A C 1
ATOM 593 O O . ARG A 1 75 ? 16.123 -8.619 6.188 1.00 39.83 79 ARG A O 1
ATOM 601 N N . ILE A 1 76 ? 16.923 -6.669 7.009 1.00 39.14 80 ILE A N 1
ATOM 602 C CA . ILE A 1 76 ? 15.649 -6.172 7.547 1.00 38.38 80 ILE A CA 1
ATOM 603 C C . ILE A 1 76 ? 15.337 -4.834 6.897 1.00 37.80 80 ILE A C 1
ATOM 604 O O . ILE A 1 76 ? 16.216 -4.000 6.773 1.00 37.30 80 ILE A O 1
ATOM 609 N N . ILE A 1 77 ? 14.076 -4.651 6.480 1.00 37.18 81 ILE A N 1
ATOM 610 C CA . ILE A 1 77 ? 13.629 -3.395 5.894 1.00 36.82 81 ILE A CA 1
ATOM 611 C C . ILE A 1 77 ? 12.588 -2.728 6.797 1.00 36.59 81 ILE A C 1
ATOM 612 O O . ILE A 1 77 ? 11.731 -3.424 7.425 1.00 35.29 81 ILE A O 1
ATOM 617 N N . ILE A 1 78 ? 12.700 -1.401 6.927 1.00 35.11 82 ILE A N 1
ATOM 618 C CA . ILE A 1 78 ? 11.713 -0.623 7.654 1.00 36.57 82 ILE A CA 1
ATOM 619 C C . ILE A 1 78 ? 10.869 0.100 6.608 1.00 37.38 82 ILE A C 1
ATOM 620 O O . ILE A 1 78 ? 11.412 0.782 5.758 1.00 38.39 82 ILE A O 1
ATOM 625 N N . THR A 1 79 ? 9.555 -0.049 6.677 1.00 37.86 83 THR A N 1
ATOM 626 C CA . THR A 1 79 ? 8.667 0.466 5.625 1.00 38.83 83 THR A CA 1
ATOM 627 C C . THR A 1 79 ? 7.276 0.793 6.146 1.00 37.55 83 THR A C 1
ATOM 628 O O . THR A 1 79 ? 6.766 0.178 7.085 1.00 38.78 83 THR A O 1
ATOM 632 N N . GLY A 1 80 ? 6.666 1.791 5.540 1.00 37.78 84 GLY A N 1
ATOM 633 C CA . GLY A 1 80 ? 5.267 2.078 5.727 1.00 38.48 84 GLY A CA 1
ATOM 634 C C . GLY A 1 80 ? 4.555 1.348 4.586 1.00 39.94 84 GLY A C 1
ATOM 635 O O . GLY A 1 80 ? 5.157 0.505 3.899 1.00 39.31 84 GLY A O 1
ATOM 636 N N . TYR A 1 81 ? 3.282 1.661 4.374 1.00 40.84 85 TYR A N 1
ATOM 637 C CA . TYR A 1 81 ? 2.478 0.955 3.350 1.00 42.85 85 TYR A CA 1
ATOM 638 C C . TYR A 1 81 ? 2.606 -0.574 3.472 1.00 42.08 85 TYR A C 1
ATOM 639 O O . TYR A 1 81 ? 2.777 -1.281 2.468 1.00 41.99 85 TYR A O 1
ATOM 648 N N . THR A 1 82 ? 2.511 -1.079 4.706 1.00 41.12 86 THR A N 1
ATOM 649 C CA . THR A 1 82 ? 2.595 -2.516 4.921 1.00 40.83 86 THR A CA 1
ATOM 650 C C . THR A 1 82 ? 1.356 -3.228 4.428 1.00 40.02 86 THR A C 1
ATOM 651 O O . THR A 1 82 ? 1.395 -4.439 4.263 1.00 40.34 86 THR A O 1
ATOM 655 N N . ASP A 1 83 ? 0.257 -2.494 4.205 1.00 39.20 87 ASP A N 1
ATOM 656 C CA . ASP A 1 83 ? -0.948 -3.114 3.661 1.00 39.61 87 ASP A CA 1
ATOM 657 C C . ASP A 1 83 ? -0.936 -3.114 2.109 1.00 39.32 87 ASP A C 1
ATOM 658 O O . ASP A 1 83 ? -1.936 -3.437 1.493 1.00 39.05 87 ASP A O 1
ATOM 663 N N . SER A 1 84 ? 0.202 -2.778 1.491 1.00 38.85 88 SER A N 1
ATOM 664 C CA . SER A 1 84 ? 0.341 -2.794 0.011 1.00 38.24 88 SER A CA 1
ATOM 665 C C . SER A 1 84 ? 0.872 -4.143 -0.465 1.00 38.07 88 SER A C 1
ATOM 666 O O . SER A 1 84 ? 1.999 -4.513 -0.141 1.00 37.63 88 SER A O 1
ATOM 669 N N . ALA A 1 85 ? 0.079 -4.878 -1.239 1.00 38.22 89 ALA A N 1
ATOM 670 C CA . ALA A 1 85 ? 0.521 -6.163 -1.798 1.00 38.53 89 ALA A CA 1
ATOM 671 C C . ALA A 1 85 ? 1.735 -6.055 -2.726 1.00 38.94 89 ALA A C 1
ATOM 672 O O . ALA A 1 85 ? 2.595 -6.930 -2.710 1.00 39.17 89 ALA A O 1
ATOM 674 N N . SER A 1 86 ? 1.836 -4.992 -3.522 1.00 39.21 90 SER A N 1
ATOM 675 C CA . SER A 1 86 ? 3.050 -4.802 -4.318 1.00 40.10 90 SER A CA 1
ATOM 676 C C . SER A 1 86 ? 4.305 -4.478 -3.489 1.00 39.77 90 SER A C 1
ATOM 677 O O . SER A 1 86 ? 5.381 -4.988 -3.804 1.00 39.46 90 SER A O 1
ATOM 680 N N . MET A 1 87 ? 4.181 -3.649 -2.441 1.00 40.16 91 MET A N 1
ATOM 681 C CA . MET A 1 87 ? 5.280 -3.481 -1.467 1.00 40.32 91 MET A CA 1
ATOM 682 C C . MET A 1 87 ? 5.695 -4.853 -0.921 1.00 40.28 91 MET A C 1
ATOM 683 O O . MET A 1 87 ? 6.873 -5.166 -0.923 1.00 41.05 91 MET A O 1
ATOM 688 N N . MET A 1 88 ? 4.733 -5.649 -0.455 1.00 39.95 92 MET A N 1
ATOM 689 C CA . MET A 1 88 ? 5.022 -6.972 0.126 1.00 41.38 92 MET A CA 1
ATOM 690 C C . MET A 1 88 ? 5.701 -7.903 -0.886 1.00 41.83 92 MET A C 1
ATOM 691 O O . MET A 1 88 ? 6.637 -8.623 -0.539 1.00 40.84 92 MET A O 1
ATOM 696 N N . ALA A 1 89 ? 5.203 -7.890 -2.128 1.00 42.27 93 ALA A N 1
ATOM 697 C CA . ALA A 1 89 ? 5.781 -8.691 -3.190 1.00 42.45 93 ALA A CA 1
ATOM 698 C C . ALA A 1 89 ? 7.216 -8.242 -3.544 1.00 42.56 93 ALA A C 1
ATOM 699 O O . ALA A 1 89 ? 8.079 -9.086 -3.737 1.00 42.91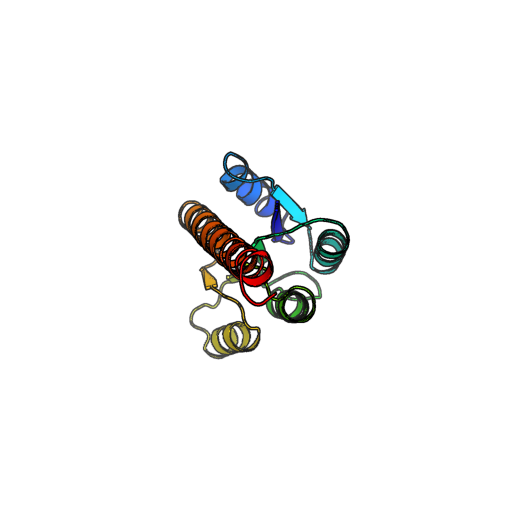 93 ALA A O 1
ATOM 701 N N . ALA A 1 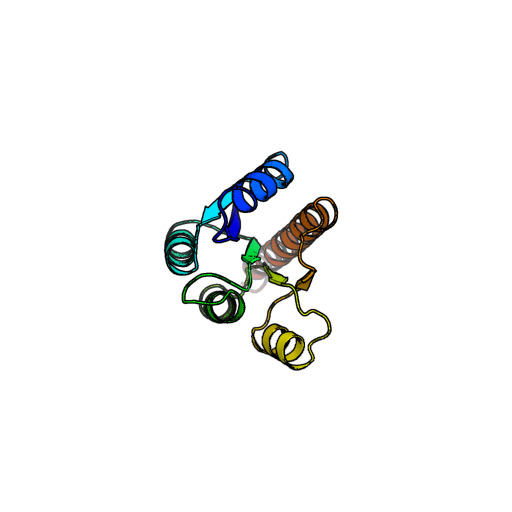90 ? 7.482 -6.935 -3.595 1.00 42.58 94 ALA A N 1
ATOM 702 C CA . ALA A 1 90 ? 8.865 -6.424 -3.718 1.00 42.73 94 ALA A CA 1
ATOM 703 C C . ALA A 1 90 ? 9.825 -6.929 -2.614 1.00 43.16 94 ALA A C 1
ATOM 704 O O . ALA A 1 90 ? 10.979 -7.295 -2.888 1.00 42.50 94 ALA A O 1
ATOM 706 N N . ILE A 1 91 ? 9.359 -6.911 -1.362 1.00 43.17 95 ILE A N 1
ATOM 707 C CA . ILE A 1 91 ? 10.205 -7.309 -0.238 1.00 43.50 95 ILE A CA 1
ATOM 708 C C . ILE A 1 91 ? 10.522 -8.797 -0.366 1.00 44.07 95 ILE A C 1
ATOM 709 O O . ILE A 1 91 ? 11.672 -9.198 -0.255 1.00 44.35 95 ILE A O 1
ATOM 714 N N . ASN A 1 92 ? 9.505 -9.610 -0.628 1.00 44.81 96 ASN A N 1
ATOM 715 C CA . ASN A 1 92 ? 9.708 -11.050 -0.849 1.00 46.50 96 ASN A CA 1
ATOM 716 C C . ASN A 1 92 ? 10.686 -11.321 -2.020 1.00 46.20 96 ASN A C 1
ATOM 717 O O . ASN A 1 92 ? 11.659 -12.072 -1.860 1.00 46.19 96 ASN A O 1
ATOM 722 N N . ASP A 1 93 ? 10.470 -10.672 -3.165 1.00 46.33 97 ASP A N 1
ATOM 723 C CA . ASP A 1 93 ? 11.326 -10.888 -4.352 1.00 46.05 97 ASP A CA 1
ATOM 724 C C . ASP A 1 93 ? 12.792 -10.501 -4.100 1.00 45.57 97 ASP A C 1
ATOM 725 O O . ASP A 1 93 ? 13.714 -11.086 -4.703 1.00 44.65 97 ASP A O 1
ATOM 730 N N . ALA A 1 94 ? 13.000 -9.533 -3.196 1.00 44.21 98 ALA A N 1
ATOM 731 C CA . ALA A 1 94 ? 14.343 -9.057 -2.861 1.00 43.57 98 ALA A CA 1
ATOM 732 C C . ALA A 1 94 ? 15.136 -10.021 -1.976 1.00 42.95 98 ALA A C 1
ATOM 733 O O . ALA A 1 94 ? 16.337 -9.831 -1.784 1.00 43.40 98 ALA A O 1
ATOM 735 N N . GLY A 1 95 ? 14.463 -11.044 -1.446 1.00 42.68 99 GLY A N 1
ATOM 736 C CA . GLY A 1 95 ? 15.060 -11.959 -0.456 1.00 41.65 99 GLY A CA 1
ATOM 737 C C . GLY A 1 95 ? 15.288 -11.287 0.902 1.00 41.78 99 GLY A C 1
ATOM 738 O O . GLY A 1 95 ? 16.232 -11.629 1.627 1.00 42.61 99 GLY A O 1
ATOM 739 N N . ILE A 1 96 ? 14.433 -10.328 1.253 1.00 40.17 100 ILE A N 1
ATOM 740 C CA . ILE A 1 96 ? 14.518 -9.654 2.566 1.00 38.76 100 ILE A CA 1
ATOM 741 C C . ILE A 1 96 ? 13.926 -10.576 3.654 1.00 39.02 100 ILE A C 1
ATOM 742 O O . ILE A 1 96 ? 12.866 -11.183 3.440 1.00 38.10 100 ILE A O 1
ATOM 747 N N . HIS A 1 97 ? 14.616 -10.716 4.790 1.00 38.35 101 HIS A N 1
ATOM 748 C CA . HIS A 1 97 ? 14.189 -11.672 5.834 1.00 39.73 101 HIS A CA 1
ATOM 749 C C . HIS A 1 97 ? 12.927 -11.275 6.628 1.00 39.88 101 HIS A C 1
ATOM 750 O O . HIS A 1 97 ? 12.132 -12.140 7.043 1.00 40.67 101 HIS A O 1
ATOM 757 N N . GLN A 1 98 ? 12.769 -9.975 6.858 1.00 39.48 102 GLN A N 1
ATOM 758 C CA . GLN A 1 98 ? 11.648 -9.442 7.646 1.00 39.36 102 GLN A CA 1
ATOM 759 C C . GLN A 1 98 ? 11.512 -7.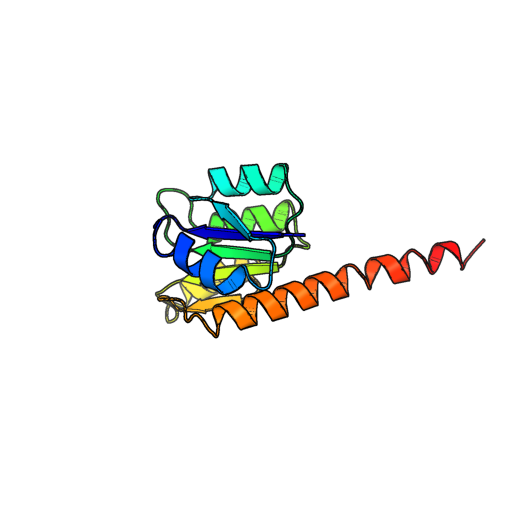948 7.425 1.00 37.83 102 GLN A C 1
ATOM 760 O O . GLN A 1 98 ? 12.458 -7.277 7.015 1.00 37.36 102 GLN A O 1
ATOM 766 N N . PHE A 1 99 ? 10.304 -7.443 7.617 1.00 37.25 103 PHE A N 1
ATOM 767 C CA . PHE A 1 99 ? 10.096 -6.028 7.612 1.00 36.40 103 PHE A CA 1
ATOM 768 C C . PHE A 1 99 ? 9.635 -5.573 8.979 1.00 36.24 103 PHE A C 1
ATOM 769 O O . PHE A 1 99 ? 8.994 -6.337 9.720 1.00 36.19 103 PHE A O 1
ATOM 777 N N . LEU A 1 100 ? 9.953 -4.326 9.305 1.00 35.46 104 LEU A N 1
ATOM 778 C CA . LEU A 1 100 ? 9.371 -3.647 10.456 1.00 35.50 104 LEU A CA 1
ATOM 779 C C . LEU A 1 100 ? 8.498 -2.508 9.948 1.00 35.92 104 LEU A C 1
ATOM 780 O O . LEU A 1 100 ? 8.860 -1.798 9.013 1.00 34.36 104 LEU A O 1
ATOM 785 N N . THR A 1 101 ? 7.332 -2.351 10.553 1.00 35.47 105 THR A N 1
ATOM 786 C CA . THR A 1 101 ? 6.412 -1.306 10.188 1.00 36.70 105 THR A CA 1
ATOM 787 C C . THR A 1 101 ? 6.920 0.039 10.678 1.00 37.16 105 THR A C 1
ATOM 788 O O . THR A 1 101 ? 7.414 0.146 11.802 1.00 37.25 105 THR A O 1
ATOM 792 N N . LYS A 1 102 ? 6.815 1.042 9.813 1.00 37.65 106 LYS A N 1
ATOM 793 C CA . LYS A 1 102 ? 7.181 2.432 10.140 1.00 40.23 106 LYS A CA 1
ATOM 794 C C . LYS A 1 102 ? 6.015 3.135 10.896 1.00 40.29 106 LYS A C 1
ATOM 795 O O . LYS A 1 102 ? 4.856 2.924 10.542 1.00 40.86 106 LYS A O 1
ATOM 801 N N . PRO A 1 103 ? 6.297 3.951 11.949 1.00 40.41 107 PRO A N 1
ATOM 802 C CA . PRO A 1 103 ? 7.555 4.249 12.646 1.00 40.34 107 PRO A CA 1
ATOM 803 C C . PRO A 1 103 ? 8.053 3.021 13.374 1.00 39.65 107 PRO A C 1
ATOM 804 O O . PRO A 1 103 ? 7.272 2.356 14.055 1.00 40.02 107 PRO A O 1
ATOM 808 N N . TRP A 1 104 ? 9.327 2.716 13.200 1.00 38.54 108 TRP A N 1
ATOM 809 C CA . TRP A 1 104 ? 9.891 1.547 13.817 1.00 38.01 108 TRP A CA 1
ATOM 810 C C . TRP A 1 104 ? 9.666 1.565 15.352 1.00 36.83 108 TRP A C 1
ATOM 811 O O . TRP A 1 104 ? 9.725 2.610 16.015 1.00 35.74 108 TRP A O 1
ATOM 822 N N . HIS A 1 105 ? 9.381 0.382 15.875 1.00 35.83 109 HIS A N 1
ATOM 823 C CA . HIS A 1 105 ? 9.081 0.191 17.277 1.00 34.87 109 HIS A CA 1
ATOM 824 C C . HIS A 1 105 ? 10.404 -0.239 17.947 1.00 34.07 109 HIS A C 1
ATOM 825 O O . HIS A 1 105 ? 10.986 -1.242 17.552 1.00 34.77 109 HIS A O 1
ATOM 832 N N . PRO A 1 106 ? 10.900 0.524 18.945 1.00 33.46 110 PRO A N 1
ATOM 833 C CA . PRO A 1 106 ? 12.238 0.245 19.501 1.00 33.80 110 PRO A CA 1
ATOM 834 C C . PRO A 1 106 ? 12.468 -1.161 20.062 1.00 33.59 110 PRO A C 1
ATOM 835 O O . PRO A 1 106 ? 13.554 -1.726 19.868 1.00 32.47 110 PRO A O 1
ATOM 839 N N A GLU A 1 107 ? 11.467 -1.696 20.754 0.50 33.42 111 GLU A N 1
ATOM 840 N N B GLU A 1 107 ? 11.485 -1.715 20.771 0.50 33.12 111 GLU A N 1
ATOM 841 C CA A GLU A 1 107 ? 11.555 -3.033 21.331 0.50 34.27 111 GLU A CA 1
ATOM 842 C CA B GLU A 1 107 ? 11.641 -3.064 21.330 0.50 33.67 111 GLU A CA 1
ATOM 843 C C A GLU A 1 107 ? 11.563 -4.075 20.227 0.50 33.76 111 GLU A C 1
ATOM 844 C C B GLU A 1 107 ? 11.544 -4.119 20.236 0.50 33.43 111 GLU A C 1
ATOM 845 O O A GLU A 1 107 ? 12.305 -5.049 20.297 0.50 33.49 111 GLU A O 1
ATOM 846 O O B GLU A 1 107 ? 12.192 -5.157 20.328 0.50 33.24 111 GLU A O 1
ATOM 857 N N . GLN A 1 108 ? 10.724 -3.865 19.215 1.00 33.83 112 GLN A N 1
ATOM 858 C CA . GLN A 1 108 ? 10.645 -4.776 18.077 1.00 34.08 112 GLN A CA 1
ATOM 859 C C . GLN A 1 108 ? 11.961 -4.745 17.246 1.00 34.24 112 GLN A C 1
ATOM 860 O O . GLN A 1 108 ? 12.446 -5.783 16.776 1.00 33.24 112 GLN A O 1
ATOM 866 N N . LEU A 1 109 ? 12.528 -3.546 17.075 1.00 34.25 113 LEU A N 1
ATOM 867 C CA . LEU A 1 109 ? 13.825 -3.378 16.399 1.00 34.17 113 LEU A CA 1
ATOM 868 C C . LEU A 1 109 ? 14.961 -4.119 17.121 1.00 33.54 113 LEU A C 1
ATOM 869 O O . LEU A 1 109 ? 15.745 -4.811 16.497 1.00 33.44 113 LEU A O 1
ATOM 874 N N . LEU A 1 110 ? 15.063 -3.919 18.430 1.00 34.59 114 LEU A N 1
ATOM 875 C CA . LEU A 1 110 ? 15.994 -4.654 19.267 1.00 35.57 114 LEU A CA 1
ATOM 876 C C . LEU A 1 110 ? 15.829 -6.183 19.177 1.00 36.03 114 LEU A C 1
ATOM 877 O O . LEU A 1 110 ? 16.816 -6.893 18.981 1.00 34.70 114 LEU A O 1
ATOM 882 N N . SER A 1 111 ? 14.592 -6.690 19.305 1.00 36.35 115 SER A N 1
ATOM 883 C CA . SER A 1 111 ? 14.347 -8.110 19.116 1.00 37.02 115 SER A CA 1
ATOM 884 C C . SER A 1 111 ? 14.708 -8.629 17.729 1.00 36.48 115 SER A C 1
ATOM 885 O O . SER A 1 111 ? 15.314 -9.686 17.601 1.00 37.03 115 SER A O 1
ATOM 888 N N . SER A 1 112 ? 14.352 -7.895 16.688 1.00 35.89 116 SER A N 1
ATOM 889 C CA . SER A 1 112 ? 14.748 -8.314 15.356 1.00 36.53 116 SER A CA 1
ATOM 890 C C . SER A 1 112 ? 16.280 -8.365 15.197 1.00 35.42 116 SER A C 1
ATOM 891 O O . SER A 1 112 ? 16.796 -9.257 14.560 1.00 35.22 116 SER A O 1
ATOM 894 N N . ALA A 1 113 ? 16.984 -7.371 15.713 1.00 35.23 117 ALA A N 1
ATOM 895 C CA . ALA A 1 113 ? 18.446 -7.320 15.564 1.00 35.70 117 ALA A CA 1
ATOM 896 C C . ALA A 1 113 ? 19.050 -8.542 16.289 1.00 36.47 117 ALA A C 1
ATOM 897 O O . ALA A 1 113 ? 19.921 -9.194 15.766 1.00 37.77 117 ALA A O 1
ATOM 899 N N . ARG A 1 114 ? 18.512 -8.867 17.470 1.00 37.59 118 ARG A N 1
ATOM 900 C CA . ARG A 1 114 ? 18.996 -9.953 18.320 1.00 39.17 118 ARG A CA 1
ATOM 901 C C . ARG A 1 114 ? 18.747 -11.330 17.670 1.00 38.50 118 ARG A C 1
ATOM 902 O O . ARG A 1 114 ? 19.623 -12.196 17.678 1.00 37.56 118 ARG A O 1
ATOM 910 N N . ASN A 1 115 ? 17.542 -11.521 17.131 1.00 37.90 119 ASN A N 1
ATOM 911 C CA . ASN A 1 115 ? 17.184 -12.760 16.455 1.00 37.90 119 ASN A CA 1
ATOM 912 C C . ASN A 1 115 ? 17.986 -12.899 15.171 1.00 37.50 119 ASN A C 1
ATOM 913 O O . ASN A 1 115 ? 18.440 -13.985 14.842 1.00 37.48 119 ASN A O 1
ATOM 918 N N . ALA A 1 116 ? 18.129 -11.800 14.442 1.00 37.18 120 ALA A N 1
ATOM 919 C CA . ALA A 1 116 ? 18.947 -11.772 13.239 1.00 37.92 120 ALA A CA 1
ATOM 920 C C . ALA A 1 116 ? 20.410 -12.138 13.543 1.00 38.10 120 ALA A C 1
ATOM 921 O O . ALA A 1 116 ? 20.989 -12.961 12.836 1.00 39.26 120 ALA A O 1
ATOM 923 N N . ALA A 1 117 ? 20.999 -11.565 14.593 1.00 38.11 121 ALA A N 1
ATOM 924 C CA . ALA A 1 117 ? 22.383 -11.866 14.940 1.00 38.05 121 ALA A CA 1
ATOM 925 C C . ALA A 1 117 ? 22.575 -13.335 15.374 1.00 39.22 121 ALA A C 1
ATOM 926 O O . ALA A 1 117 ? 23.584 -13.985 15.054 1.00 37.57 121 ALA A O 1
ATOM 928 N N . ARG A 1 118 ? 21.596 -13.855 16.104 1.00 40.94 122 ARG A N 1
ATOM 929 C CA . ARG A 1 118 ? 21.595 -15.256 16.493 1.00 42.64 122 ARG A CA 1
ATOM 930 C C . ARG A 1 118 ? 21.545 -16.198 15.282 1.00 43.80 122 ARG A C 1
ATOM 931 O O . ARG A 1 118 ? 22.273 -17.202 15.264 1.00 42.66 122 ARG A O 1
ATOM 939 N N . MET A 1 119 ? 20.702 -15.886 14.281 1.00 44.42 123 MET A N 1
ATOM 940 C CA . MET A 1 119 ? 20.647 -16.705 13.067 1.00 45.71 123 MET A CA 1
ATOM 941 C C . MET A 1 119 ? 21.996 -16.691 12.359 1.00 44.09 123 MET A C 1
ATOM 942 O O . MET A 1 119 ? 22.434 -17.709 11.840 1.00 43.37 123 MET A O 1
ATOM 947 N N . PHE A 1 120 ? 22.607 -15.513 12.296 1.00 43.12 124 PHE A N 1
ATOM 948 C CA . PHE A 1 120 ? 23.910 -15.343 11.670 1.00 42.78 124 PHE A CA 1
ATOM 949 C C . PHE A 1 120 ? 24.965 -16.179 12.379 1.00 42.22 124 PHE A C 1
ATOM 950 O O . PHE A 1 120 ? 25.682 -16.911 11.732 1.00 42.94 124 PHE A O 1
ATOM 958 N N . THR A 1 121 ? 25.042 -16.056 13.705 1.00 42.09 125 THR A N 1
ATOM 959 C CA . THR A 1 121 ? 26.001 -16.791 14.536 1.00 42.28 125 THR A CA 1
ATOM 960 C C . THR A 1 121 ? 25.812 -18.293 14.338 1.00 41.99 125 THR A C 1
ATOM 961 O O . THR A 1 121 ? 26.783 -19.015 14.156 1.00 40.84 125 THR A O 1
ATOM 965 N N . LEU A 1 122 ? 24.557 -18.746 14.383 1.00 40.91 126 LEU A N 1
ATOM 966 C CA . LEU A 1 122 ? 24.246 -20.162 14.246 1.00 40.54 126 LEU A CA 1
ATOM 967 C C . LEU A 1 122 ? 24.681 -20.719 12.886 1.00 40.60 126 LEU A C 1
ATOM 968 O O . LEU A 1 122 ? 25.221 -21.838 12.815 1.00 40.28 126 LEU A O 1
ATOM 973 N N . ALA A 1 123 ? 24.413 -19.963 11.817 1.00 39.83 127 ALA A N 1
ATOM 974 C CA . ALA A 1 123 ? 24.777 -20.382 10.474 1.00 40.17 127 ALA A CA 1
ATOM 975 C C . ALA A 1 123 ? 26.306 -20.406 10.302 1.00 40.42 127 ALA A C 1
ATOM 976 O O . ALA A 1 123 ? 26.816 -21.336 9.702 1.00 40.53 127 ALA A O 1
ATOM 978 N N . ARG A 1 124 ? 27.017 -19.409 10.841 1.00 40.76 128 ARG A N 1
ATOM 979 C CA . ARG A 1 124 ? 28.494 -19.377 10.781 1.00 41.82 128 ARG A CA 1
ATOM 980 C C . ARG A 1 124 ? 29.112 -20.532 11.590 1.00 42.15 128 ARG A C 1
ATOM 981 O O . ARG A 1 124 ? 30.089 -21.149 11.146 1.00 42.36 128 ARG A O 1
ATOM 989 N N A GLU A 1 125 ? 28.554 -20.812 12.767 0.50 42.42 129 GLU A N 1
ATOM 990 N N B GLU A 1 125 ? 28.552 -20.811 12.768 0.50 42.23 129 GLU A N 1
ATOM 991 C CA A GLU A 1 125 ? 29.006 -21.940 13.587 0.50 43.82 129 GLU A CA 1
ATOM 992 C CA B GLU A 1 125 ? 29.006 -21.937 13.593 0.50 43.50 129 GLU A CA 1
ATOM 993 C C A GLU A 1 125 ? 28.766 -23.288 12.873 0.50 44.56 129 GLU A C 1
ATOM 994 C C B GLU A 1 125 ? 28.748 -23.298 12.905 0.50 44.37 129 GLU A C 1
ATOM 995 O O A GLU A 1 125 ? 29.610 -24.190 12.920 0.50 44.73 129 GLU A O 1
ATOM 996 O O B GLU A 1 125 ? 29.565 -24.219 13.000 0.50 44.57 129 GLU A O 1
ATOM 1007 N N . ASN A 1 126 ? 27.619 -23.393 12.203 1.00 45.22 130 ASN A N 1
ATOM 1008 C CA . ASN A 1 126 ? 27.220 -24.582 11.428 1.00 46.49 130 ASN A CA 1
ATOM 1009 C C . ASN A 1 126 ? 28.228 -24.895 10.334 1.00 46.24 130 ASN A C 1
ATOM 1010 O O . ASN A 1 126 ? 28.671 -26.039 10.194 1.00 45.33 130 ASN A O 1
ATOM 1015 N N . GLU A 1 127 ? 28.587 -23.865 9.577 1.00 45.60 131 GLU A N 1
ATOM 1016 C CA . GLU A 1 127 ? 29.631 -23.960 8.552 1.00 46.27 131 GLU A CA 1
ATOM 1017 C C . GLU A 1 127 ? 30.982 -24.389 9.144 1.00 45.80 131 GLU A C 1
ATOM 1018 O O . GLU A 1 127 ? 31.597 -25.323 8.666 1.00 45.32 131 GLU A O 1
ATOM 1024 N N . ARG A 1 128 ? 31.420 -23.702 10.195 1.00 46.17 132 ARG A N 1
ATOM 1025 C CA . ARG A 1 128 ? 32.669 -24.022 10.872 1.00 46.55 132 ARG A CA 1
ATOM 1026 C C . ARG A 1 128 ? 32.723 -25.470 11.371 1.00 45.69 132 ARG A C 1
ATOM 1027 O O . ARG A 1 128 ? 33.739 -26.143 11.196 1.00 45.50 132 ARG A O 1
ATOM 1035 N N . LEU A 1 129 ? 31.641 -25.936 11.991 1.00 45.27 133 LEU A N 1
ATOM 1036 C CA . LEU A 1 129 ? 31.566 -27.295 12.496 1.00 45.37 133 LEU A CA 1
ATOM 1037 C C . LEU A 1 129 ? 31.637 -28.309 11.347 1.00 46.93 133 LEU A C 1
ATOM 1038 O O . LEU A 1 129 ? 32.373 -29.299 11.451 1.00 47.37 133 LEU A O 1
ATOM 1043 N N . SER A 1 130 ? 30.916 -28.062 10.253 1.00 48.25 134 SER A N 1
ATOM 1044 C CA . SER A 1 130 ? 30.992 -28.975 9.093 1.00 50.32 134 SER A CA 1
ATOM 1045 C C . SER A 1 130 ? 32.396 -29.017 8.492 1.00 49.77 134 SER A C 1
ATOM 1046 O O . SER A 1 130 ? 32.884 -30.095 8.130 1.00 50.25 134 SER A O 1
ATOM 1049 N N . LEU A 1 131 ? 33.064 -27.862 8.421 1.00 49.25 135 LEU A N 1
ATOM 1050 C CA . LEU A 1 131 ? 34.452 -27.825 7.938 1.00 48.76 135 LEU A CA 1
ATOM 1051 C C . LEU A 1 131 ? 35.449 -28.578 8.851 1.00 49.67 135 LEU A C 1
ATOM 1052 O O . LEU A 1 131 ? 36.275 -29.355 8.353 1.00 49.69 135 LEU A O 1
ATOM 1057 N N A GLU A 1 132 ? 35.367 -28.344 10.160 0.50 49.81 136 GLU A N 1
ATOM 1058 N N B GLU A 1 132 ? 35.372 -28.334 10.157 0.50 49.80 136 GLU A N 1
ATOM 1059 C CA A GLU A 1 132 ? 36.192 -29.058 11.147 0.50 50.98 136 GLU A CA 1
ATOM 1060 C CA B GLU A 1 132 ? 36.178 -29.066 11.138 0.50 50.97 136 GLU A CA 1
ATOM 1061 C C A GLU A 1 132 ? 35.990 -30.581 11.122 0.50 51.89 136 GLU A C 1
ATOM 1062 C C B GLU A 1 132 ? 36.007 -30.581 11.041 0.50 51.86 136 GLU A C 1
ATOM 1063 O O A GLU A 1 132 ? 36.921 -31.337 11.418 0.50 52.37 136 GLU A O 1
ATOM 1064 O O B GLU A 1 132 ? 36.976 -31.330 11.192 0.50 52.26 136 GLU A O 1
ATOM 1075 N N . MET A 1 133 ? 34.782 -31.020 10.772 1.00 52.70 137 MET A N 1
ATOM 1076 C CA . MET A 1 133 ? 34.484 -32.446 10.580 1.00 55.11 137 MET A CA 1
ATOM 1077 C C . MET A 1 133 ? 35.260 -33.051 9.390 1.00 54.84 137 MET A C 1
ATOM 1078 O O . MET A 1 133 ? 35.755 -34.179 9.493 1.00 55.05 137 MET A O 1
ATOM 1083 N N . ARG A 1 134 ? 35.391 -32.286 8.294 1.00 54.30 138 ARG A N 1
ATOM 1084 C CA . ARG A 1 134 ? 36.240 -32.644 7.151 1.00 53.56 138 ARG A CA 1
ATOM 1085 C C . ARG A 1 134 ? 37.721 -32.742 7.511 1.00 54.11 138 ARG A C 1
ATOM 1086 O O . ARG A 1 134 ? 38.458 -33.552 6.937 1.00 54.36 138 ARG A O 1
ATOM 1094 N N . LEU A 1 135 ? 38.178 -31.889 8.413 1.00 54.39 139 LEU A N 1
ATOM 1095 C CA . LEU A 1 135 ? 39.563 -31.957 8.840 1.00 55.11 139 LEU A CA 1
ATOM 1096 C C . LEU A 1 135 ? 39.800 -33.150 9.771 1.00 56.45 139 LEU A C 1
ATOM 1097 O O . LEU A 1 135 ? 40.955 -33.576 9.933 1.00 57.00 139 LEU A O 1
ATOM 1102 N N . LEU A 1 136 ? 38.712 -33.704 10.334 1.00 57.35 140 LEU A N 1
ATOM 1103 C CA . LEU A 1 136 ? 38.756 -34.979 11.103 1.00 58.79 140 LEU A CA 1
ATOM 1104 C C . LEU A 1 136 ? 38.418 -36.271 10.313 1.00 59.78 140 LEU A C 1
ATOM 1105 O O . LEU A 1 136 ? 39.009 -37.310 10.568 1.00 59.66 140 LEU A O 1
ATOM 1110 N N . GLU A 1 137 ? 37.447 -36.198 9.403 1.00 61.70 141 GLU A N 1
ATOM 1111 C CA . GLU A 1 137 ? 36.965 -37.328 8.595 1.00 64.51 141 GLU A CA 1
ATOM 1112 C C . GLU A 1 137 ? 37.725 -37.437 7.272 1.00 65.78 141 GLU A C 1
ATOM 1113 O O . GLU A 1 137 ? 38.320 -36.476 6.820 1.00 66.50 141 GLU A O 1
ATOM 1119 N N . ARG A 1 138 ? 37.683 -38.621 6.661 1.00 67.64 142 ARG A N 1
ATOM 1120 C CA . ARG A 1 138 ? 38.075 -38.855 5.248 1.00 69.40 142 ARG A CA 1
ATOM 1121 C C . ARG A 1 138 ? 39.526 -39.305 4.892 1.00 69.85 142 ARG A C 1
ATOM 1122 O O . ARG A 1 138 ? 39.670 -40.200 4.049 1.00 70.12 142 ARG A O 1
ATOM 1130 N N . PRO A 1 139 ? 40.582 -38.726 5.547 1.00 70.40 143 PRO A N 1
ATOM 1131 C CA . PRO A 1 139 ? 41.988 -38.883 5.178 1.00 70.19 143 PRO A CA 1
ATOM 1132 C C . PRO A 1 139 ? 42.315 -39.856 4.054 1.00 70.38 143 PRO A C 1
ATOM 1133 O O . PRO A 1 139 ? 43.152 -39.548 3.202 1.00 70.41 143 PRO A O 1
#

Sequence (138 aa):
PAILLVDDEPHHSLAAMKLALEDDFDDVLTAQGAEAAIAILEEEWVQVIICDQRMPGRTGVDFLTEVRERWPETVRIIITGYTDSASMMAAINDAGIHQFLTKPWHPEEQLLSSARNAARMFTLAREENERLSLEEMRLLERP

Solvent-accessible surface area: 7980 Å² total; per-residue (Å²): 66,9,0,0,0,0,2,38,92,76,156,24,12,61,45,0,82,128,30,0,80,139,65,34,109,18,52,54,5,107,18,6,155,49,0,19,52,35,10,92,147,96,164,8,11,0,0,0,0,1,24,132,11,116,74,85,52,0,24,68,0,0,45,42,0,75,124,105,52,82,78,4,10,10,4,0,1,3,12,144,42,140,34,84,88,28,55,52,35,10,117,107,3,23,17,88,93,59,5,64,60,126,38,96,74,121,91,0,30,56,21,0,117,99,5,11,155,99,6,83,85,43,58,67,102,84,115,89,67,123,83,103,119,138,154,81,160,153

CATH classification: 3.40.50.2300

B-factor: mean 46.49, std 7.31, range [27.23, 73.13]

Foldseek 3Di:
DFEEEEAQDVVLQVVLCVLCVVPGHYHYDNHLVRRVVCVVPDDHAEYEYEQDHPPHGLLRSLLVCCVPPVLHQYEYEDAPPVDPVVVVSCVVSVHPYYAYPVGDSVVSNVVVVVSVVSSVVVVVVVVVVVVVVVVDDD

Radius of gyration: 15.87 Å; Cα contacts (8 Å, |Δi|>4): 204; chains: 1; bounding box: 43×51×29 Å